Protein AF-A0A9D4RW21-F1 (afdb_monomer_lite)

Foldseek 3Di:
DDPVVVVVVVVVVLVVVVVVVVVVLVVVVVVLVVVVVVVVVVLVVLVVVLVVVVVVVVVVVVVLVVVLVVCLVVVPDPDDNPVSNVVSVVVVVVVVVVVVVVSVVSVVVSVVVVVVVVVVSVVVVLVSVVVVLVVVLVSLLVVQVSVCVVPVDPPSNVVSVVVSVVSVVVSVPPPPPD

pLDDT: mean 72.4, std 10.32, range [41.62, 90.94]

Sequence (178 aa):
MDDDDYDYYYYYYYLLLLLLLLLLLLRLLKLLLLLLLLLLLLLLLLLLLLLLILLLLLLLLPLLATAAVAVVIVGGGEGGGAVTAVAIVVIVVVVVVVVVVVVVVVVVVVVVVVVVVVVVVVVVIVVVVVVVVVVVVVVVVVVVVVTAATTTTTAAVLVVVIVVLIVVCYVISEPCLL

Radius of gyration: 33.81 Å; chains: 1; bounding box: 80×20×97 Å

Organism: Dreissena polymorpha (NCBI:txid45954)

Structure (mmCIF, N/CA/C/O backbone):
data_AF-A0A9D4RW21-F1
#
_entry.id   AF-A0A9D4RW21-F1
#
loop_
_atom_site.group_PDB
_atom_site.id
_atom_site.type_symbol
_atom_site.label_atom_id
_atom_site.label_alt_id
_atom_site.label_comp_id
_atom_site.label_asym_id
_atom_site.label_entity_id
_atom_site.label_seq_id
_atom_site.pdbx_PDB_ins_code
_atom_site.Cartn_x
_atom_site.Cartn_y
_atom_site.Cartn_z
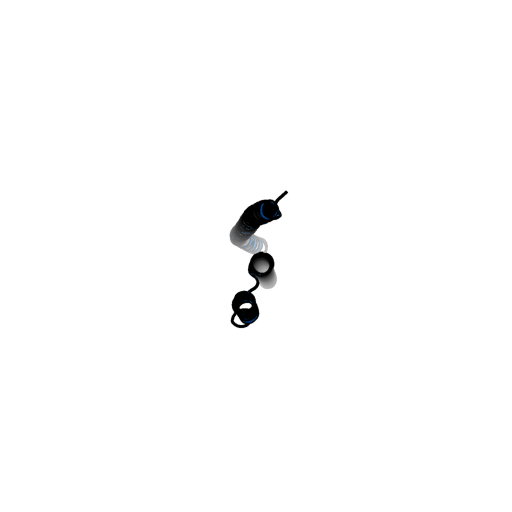_atom_site.occupancy
_atom_site.B_iso_or_equiv
_atom_site.auth_seq_id
_atom_site.auth_comp_id
_atom_site.auth_asym_id
_atom_site.auth_atom_id
_atom_site.pdbx_PDB_model_num
ATOM 1 N N . MET A 1 1 ? 41.757 12.587 -41.650 1.00 56.81 1 MET A N 1
ATOM 2 C CA . MET A 1 1 ? 40.964 12.376 -40.427 1.00 56.81 1 MET A CA 1
ATOM 3 C C . MET A 1 1 ? 39.772 11.629 -40.941 1.00 56.81 1 MET A C 1
ATOM 5 O O . MET A 1 1 ? 38.962 12.237 -41.626 1.00 56.81 1 MET A O 1
ATOM 9 N N . ASP A 1 2 ? 39.853 10.310 -40.832 1.00 62.00 2 ASP A N 1
ATOM 10 C CA . ASP A 1 2 ? 38.879 9.397 -41.414 1.00 62.00 2 ASP A CA 1
ATOM 11 C C . ASP A 1 2 ? 37.609 9.473 -40.558 1.00 62.00 2 ASP A C 1
ATOM 13 O O . ASP A 1 2 ? 37.689 9.511 -39.330 1.00 62.00 2 ASP A O 1
ATOM 17 N N . ASP A 1 3 ? 36.448 9.594 -41.203 1.00 63.88 3 ASP A N 1
ATOM 18 C CA . ASP A 1 3 ? 35.150 9.835 -40.551 1.00 63.88 3 ASP A CA 1
ATOM 19 C C . ASP A 1 3 ? 34.700 8.669 -39.635 1.00 63.88 3 ASP A C 1
ATOM 21 O O . ASP A 1 3 ? 33.739 8.796 -38.874 1.00 63.88 3 ASP A O 1
ATOM 25 N N . ASP A 1 4 ? 35.441 7.561 -39.646 1.00 66.62 4 ASP A N 1
ATOM 26 C CA . ASP A 1 4 ? 35.148 6.299 -38.966 1.00 66.62 4 ASP A CA 1
ATOM 27 C C . ASP A 1 4 ? 35.335 6.368 -37.431 1.00 66.62 4 ASP A C 1
ATOM 29 O O . ASP A 1 4 ? 34.790 5.546 -36.691 1.00 66.62 4 ASP A O 1
ATOM 33 N N . ASP A 1 5 ? 36.067 7.365 -36.917 1.00 69.12 5 ASP A N 1
ATOM 34 C CA . ASP A 1 5 ? 36.356 7.494 -35.478 1.00 69.12 5 ASP A CA 1
ATOM 35 C C . ASP A 1 5 ? 35.145 7.981 -34.646 1.00 69.12 5 ASP A C 1
ATOM 37 O O . ASP A 1 5 ? 35.121 7.834 -33.417 1.00 69.12 5 ASP A O 1
ATOM 41 N N . TYR A 1 6 ? 34.111 8.551 -35.279 1.00 65.44 6 TYR A N 1
ATOM 42 C CA . TYR A 1 6 ? 32.969 9.147 -34.569 1.00 65.44 6 TYR A CA 1
ATOM 43 C C . TYR A 1 6 ? 31.965 8.122 -34.021 1.00 65.44 6 TYR A C 1
ATOM 45 O O . TYR A 1 6 ? 31.366 8.367 -32.967 1.00 65.44 6 TYR A O 1
ATOM 53 N N . ASP A 1 7 ? 31.814 6.959 -34.657 1.00 70.94 7 ASP A N 1
ATOM 54 C CA . ASP A 1 7 ? 30.834 5.939 -34.250 1.00 70.94 7 ASP A CA 1
ATOM 55 C C . ASP A 1 7 ? 31.146 5.335 -32.871 1.00 70.94 7 ASP A C 1
ATOM 57 O O . ASP A 1 7 ? 30.244 4.976 -32.102 1.00 70.94 7 ASP A O 1
ATOM 61 N N . TYR A 1 8 ? 32.428 5.296 -32.501 1.00 71.62 8 TYR A N 1
ATOM 62 C CA . TYR A 1 8 ? 32.873 4.753 -31.220 1.00 71.62 8 TYR A CA 1
ATOM 63 C C . TYR A 1 8 ? 32.445 5.635 -30.033 1.00 71.62 8 TYR A C 1
ATOM 65 O O . TYR A 1 8 ? 32.061 5.131 -28.973 1.00 71.62 8 TYR A O 1
ATOM 73 N N . TYR A 1 9 ? 32.432 6.960 -30.211 1.00 73.62 9 TYR A N 1
ATOM 74 C CA . TYR A 1 9 ? 32.021 7.896 -29.160 1.00 73.62 9 TYR A CA 1
ATOM 75 C C . TYR A 1 9 ? 30.525 7.807 -28.848 1.00 73.62 9 TYR A C 1
ATOM 77 O O . TYR A 1 9 ? 30.136 7.881 -27.678 1.00 73.62 9 TYR A O 1
ATOM 85 N N . TYR A 1 10 ? 29.684 7.593 -29.862 1.00 70.25 10 TYR A N 1
ATOM 86 C CA . TYR A 1 10 ? 28.242 7.450 -29.666 1.00 70.25 10 TYR A CA 1
ATOM 87 C C . TYR A 1 10 ? 27.897 6.207 -28.839 1.00 70.25 10 TYR A C 1
ATOM 89 O O . TYR A 1 10 ? 27.110 6.304 -27.894 1.00 70.25 10 TYR A O 1
ATOM 97 N N . TYR A 1 11 ? 28.542 5.067 -29.108 1.00 72.81 11 TYR A N 1
ATOM 98 C CA . TYR A 1 11 ? 28.326 3.837 -28.338 1.00 72.81 11 TYR A CA 1
ATOM 99 C C . TYR A 1 11 ? 28.604 4.012 -26.840 1.00 72.81 11 TYR A C 1
ATOM 101 O O . TYR A 1 11 ? 27.799 3.578 -26.009 1.00 72.81 11 TYR A O 1
ATOM 109 N N . TYR A 1 12 ? 29.695 4.693 -26.474 1.00 75.56 12 TYR A N 1
ATOM 110 C CA . TYR A 1 12 ? 29.990 4.962 -25.065 1.00 75.56 12 TYR A CA 1
ATOM 111 C C . TYR A 1 12 ? 28.965 5.875 -24.409 1.00 75.56 12 TYR A C 1
ATOM 113 O O . TYR A 1 12 ? 28.584 5.623 -23.264 1.00 75.56 12 TYR A O 1
ATOM 121 N N . TYR A 1 13 ? 28.491 6.904 -25.113 1.00 75.19 13 TYR A N 1
ATOM 122 C CA . TYR A 1 13 ? 27.459 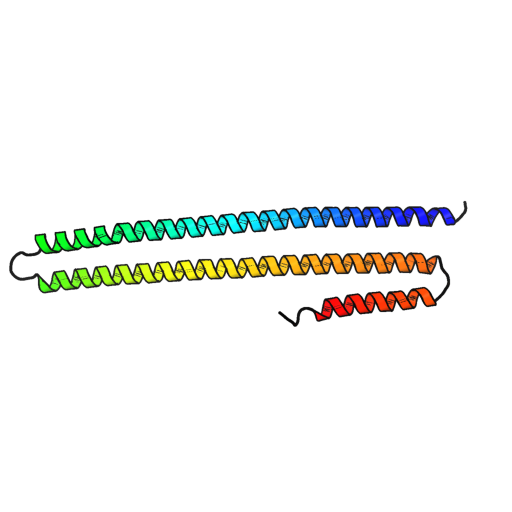7.789 -24.580 1.00 75.19 13 TYR A CA 1
ATOM 123 C C . TYR A 1 13 ? 26.149 7.043 -24.305 1.00 75.19 13 TYR A C 1
ATOM 125 O O . TYR A 1 13 ? 25.564 7.239 -23.239 1.00 75.19 13 TYR A O 1
ATOM 133 N N . TYR A 1 14 ? 25.712 6.144 -25.195 1.00 71.25 14 TYR A N 1
ATOM 134 C CA . TYR A 1 14 ? 24.514 5.327 -24.953 1.00 71.25 14 TYR A CA 1
ATOM 135 C C . TYR A 1 14 ? 24.691 4.361 -23.791 1.00 71.25 14 TYR A C 1
ATOM 137 O O . TYR A 1 14 ? 23.792 4.233 -22.961 1.00 71.25 14 TYR A O 1
ATOM 145 N N . LEU A 1 15 ? 25.850 3.708 -23.701 1.00 75.31 15 LEU A N 1
ATOM 146 C CA . LEU A 1 15 ? 26.140 2.781 -22.612 1.00 75.31 15 LEU A CA 1
ATOM 147 C C . LEU A 1 15 ? 26.180 3.521 -21.268 1.00 75.31 15 LEU A C 1
ATOM 149 O O . LEU A 1 15 ? 25.609 3.050 -20.284 1.00 75.31 15 LEU A O 1
ATOM 153 N N . LEU A 1 16 ? 26.762 4.721 -21.240 1.00 76.94 16 LEU A N 1
ATOM 154 C CA . LEU A 1 16 ? 26.794 5.582 -20.060 1.00 76.94 16 LEU A CA 1
ATOM 155 C C . LEU A 1 16 ? 25.397 6.088 -19.677 1.00 76.94 16 LEU A C 1
ATOM 157 O O . LEU A 1 16 ? 25.052 6.084 -18.495 1.00 76.94 16 LEU A O 1
ATOM 161 N N . LEU A 1 17 ? 24.570 6.468 -20.653 1.00 78.56 17 LEU A N 1
ATOM 162 C CA . LEU A 1 17 ? 23.187 6.888 -20.420 1.00 78.56 17 LEU A CA 1
ATOM 163 C C . LEU A 1 17 ? 22.329 5.731 -19.895 1.00 78.56 17 LEU A C 1
ATOM 165 O O . LEU A 1 17 ? 21.572 5.913 -18.941 1.00 78.56 17 LEU A O 1
ATOM 169 N N . LEU A 1 18 ? 22.486 4.531 -20.458 1.00 78.06 18 LEU A N 1
ATOM 170 C CA . LEU A 1 18 ? 21.808 3.320 -19.999 1.00 78.06 18 LEU A CA 1
ATOM 171 C C . LEU A 1 18 ? 22.244 2.937 -18.580 1.00 78.06 18 LEU A C 1
ATOM 173 O O . LEU A 1 18 ? 21.401 2.612 -17.744 1.00 78.06 18 LEU A O 1
ATOM 177 N N . LEU A 1 19 ? 23.539 3.035 -18.275 1.00 79.00 19 LEU A N 1
ATOM 178 C CA . LEU A 1 19 ? 24.057 2.821 -16.925 1.00 79.00 19 LEU A CA 1
ATOM 179 C C . LEU A 1 19 ? 23.476 3.846 -15.941 1.00 79.00 19 LEU A C 1
ATOM 181 O O . LEU A 1 19 ? 23.038 3.477 -14.853 1.00 79.00 19 LEU A O 1
ATOM 185 N N . LEU A 1 20 ? 23.420 5.123 -16.324 1.00 80.19 20 LEU A N 1
ATOM 186 C CA . LEU A 1 20 ? 22.848 6.184 -15.495 1.00 80.19 20 LEU A CA 1
ATOM 187 C C . LEU A 1 20 ? 21.354 5.947 -15.240 1.00 80.19 20 LEU A C 1
ATOM 189 O O . LEU A 1 20 ? 20.899 6.084 -14.103 1.00 80.19 20 LEU A O 1
ATOM 193 N N . LEU A 1 21 ? 20.609 5.521 -16.261 1.00 79.31 21 LEU A N 1
ATOM 194 C CA . LEU A 1 21 ? 19.206 5.138 -16.130 1.00 79.31 21 LEU A CA 1
ATOM 195 C C . LEU A 1 21 ? 19.032 3.953 -15.174 1.00 79.31 21 LEU A C 1
ATOM 197 O O . LEU A 1 21 ? 18.187 4.005 -14.282 1.00 79.31 21 LEU A O 1
ATOM 201 N N . LEU A 1 22 ? 19.844 2.906 -15.327 1.00 80.31 22 LEU A N 1
ATOM 202 C CA . LEU A 1 22 ? 19.815 1.730 -14.459 1.00 80.31 22 LEU A CA 1
ATOM 203 C C . LEU A 1 22 ? 20.092 2.116 -13.000 1.00 80.31 22 LEU A C 1
ATOM 205 O O . LEU A 1 22 ? 19.400 1.661 -12.090 1.00 80.31 22 LEU A O 1
ATOM 209 N N . LEU A 1 23 ? 21.076 2.988 -12.769 1.00 84.88 23 LEU A N 1
ATOM 210 C CA . LEU A 1 23 ? 21.391 3.504 -11.437 1.00 84.88 23 LEU A CA 1
ATOM 211 C C . LEU A 1 23 ? 20.232 4.320 -10.855 1.00 84.88 23 LEU A C 1
ATOM 213 O O . LEU A 1 23 ? 19.922 4.188 -9.668 1.00 84.88 23 LEU A O 1
ATOM 217 N N . LEU A 1 24 ? 19.567 5.134 -11.677 1.00 82.56 24 LEU A N 1
ATOM 218 C CA . LEU A 1 24 ? 18.392 5.899 -11.265 1.00 82.56 24 LEU A CA 1
ATOM 219 C C . LEU A 1 24 ? 17.232 4.964 -10.904 1.00 82.56 24 LEU A C 1
ATOM 221 O O . LEU A 1 24 ? 16.617 5.141 -9.851 1.00 82.56 24 LEU A O 1
ATOM 225 N N . LEU A 1 25 ? 16.995 3.927 -11.709 1.00 81.75 25 LEU A N 1
ATOM 226 C CA . LEU A 1 25 ? 15.992 2.900 -11.443 1.00 81.75 25 LEU A CA 1
ATOM 227 C C . LEU A 1 25 ? 16.277 2.163 -10.132 1.00 81.75 25 LEU A C 1
ATOM 229 O O . LEU A 1 25 ? 15.390 2.045 -9.293 1.00 81.75 25 LEU A O 1
ATOM 233 N N . LEU A 1 26 ? 17.515 1.711 -9.918 1.00 82.06 26 LEU A N 1
ATOM 234 C CA . LEU A 1 26 ? 17.923 1.042 -8.679 1.00 82.06 26 LEU A CA 1
ATOM 235 C C . LEU A 1 26 ? 17.720 1.945 -7.460 1.00 82.06 26 LEU A C 1
ATOM 237 O O . LEU A 1 26 ? 17.248 1.494 -6.412 1.00 82.06 26 LEU A O 1
ATOM 241 N N . ARG A 1 27 ? 18.034 3.238 -7.594 1.00 90.44 27 ARG A N 1
ATOM 242 C CA . ARG A 1 27 ? 17.794 4.224 -6.536 1.00 90.44 27 ARG A CA 1
ATOM 243 C C . ARG A 1 27 ? 16.301 4.376 -6.245 1.00 90.44 27 ARG A C 1
ATOM 245 O O . ARG A 1 27 ? 15.920 4.414 -5.075 1.00 90.44 27 ARG A O 1
ATOM 252 N N . LEU A 1 28 ? 15.470 4.434 -7.281 1.00 81.75 28 LEU A N 1
ATOM 253 C CA . LEU A 1 28 ? 14.021 4.572 -7.155 1.00 81.75 28 LEU A CA 1
ATOM 254 C C . LEU A 1 28 ? 13.388 3.306 -6.562 1.00 81.75 28 LEU A C 1
ATOM 256 O O . LEU A 1 28 ? 12.572 3.411 -5.653 1.00 81.75 28 LEU A O 1
ATOM 260 N N . LEU A 1 29 ? 13.848 2.121 -6.969 1.00 83.00 29 LEU A N 1
ATOM 261 C CA . LEU A 1 29 ? 13.449 0.837 -6.394 1.00 83.00 29 LEU A CA 1
ATOM 262 C C . LEU A 1 29 ? 13.774 0.772 -4.896 1.00 83.00 29 LEU A C 1
ATOM 264 O O . LEU A 1 29 ? 12.930 0.373 -4.097 1.00 83.00 29 LEU A O 1
ATOM 268 N N . LYS A 1 30 ? 14.973 1.213 -4.491 1.00 87.94 30 LYS A N 1
ATOM 269 C CA . LYS A 1 30 ? 15.357 1.264 -3.073 1.00 87.94 30 LYS A CA 1
ATOM 270 C C . LYS A 1 30 ? 14.468 2.221 -2.274 1.00 87.94 30 LYS A C 1
ATOM 272 O O . LYS A 1 30 ? 14.090 1.896 -1.151 1.00 87.94 30 LYS A O 1
ATOM 277 N N . LEU A 1 31 ? 14.131 3.382 -2.839 1.00 84.69 31 LEU A N 1
ATOM 278 C CA . LEU A 1 31 ? 13.207 4.333 -2.214 1.00 84.69 31 LEU A CA 1
ATOM 279 C C . LEU A 1 31 ? 11.789 3.763 -2.107 1.00 84.69 31 LEU A C 1
ATOM 281 O O . LEU A 1 31 ? 11.175 3.891 -1.053 1.00 84.69 31 LEU A O 1
ATOM 285 N N . LEU A 1 32 ? 11.300 3.092 -3.152 1.00 83.88 32 LEU A N 1
ATOM 286 C CA . LEU A 1 32 ? 10.004 2.414 -3.149 1.00 83.88 32 LEU A CA 1
ATOM 287 C C . LEU A 1 32 ? 9.954 1.337 -2.060 1.00 83.88 32 LEU A C 1
ATOM 289 O O . LEU A 1 32 ? 8.992 1.270 -1.302 1.00 83.88 32 LEU A O 1
ATOM 293 N N . LEU A 1 33 ? 11.009 0.531 -1.945 1.00 85.81 33 LEU A N 1
ATOM 294 C CA . LEU A 1 33 ? 11.102 -0.535 -0.950 1.00 85.81 33 LEU A CA 1
ATOM 295 C C . LEU A 1 33 ? 11.165 0.032 0.476 1.00 85.81 33 LEU A C 1
ATOM 297 O O . LEU A 1 33 ? 10.511 -0.495 1.371 1.00 85.81 33 LEU A O 1
ATOM 301 N N . LEU A 1 34 ? 11.879 1.145 0.681 1.00 88.94 34 LEU A N 1
ATOM 302 C CA . LEU A 1 34 ? 11.870 1.882 1.950 1.00 88.94 34 LEU A CA 1
ATOM 303 C C . LEU A 1 34 ? 10.491 2.458 2.279 1.00 88.94 34 LEU A C 1
ATOM 305 O O . LEU A 1 34 ? 10.060 2.365 3.425 1.00 88.94 34 LEU A O 1
ATOM 309 N N . LEU A 1 35 ? 9.800 3.035 1.296 1.00 84.12 35 LEU A N 1
ATOM 310 C CA . LEU A 1 35 ? 8.456 3.579 1.476 1.00 84.12 35 LEU A CA 1
ATOM 311 C C . LEU A 1 35 ? 7.465 2.467 1.840 1.00 84.12 35 LEU A C 1
ATOM 313 O O . LEU A 1 35 ? 6.699 2.617 2.787 1.00 84.12 35 LEU A O 1
ATOM 317 N N . LEU A 1 36 ? 7.532 1.332 1.140 1.00 84.50 36 LEU A N 1
ATOM 318 C CA . LEU A 1 36 ? 6.729 0.147 1.430 1.00 84.50 36 LEU A CA 1
ATOM 319 C C . LEU A 1 36 ? 7.003 -0.379 2.846 1.00 84.50 36 LEU A C 1
ATOM 321 O O . LEU A 1 36 ? 6.066 -0.673 3.583 1.00 84.50 36 LEU A O 1
ATOM 325 N N . LEU A 1 37 ? 8.275 -0.462 3.247 1.00 90.38 37 LEU A N 1
ATOM 326 C CA . LEU A 1 37 ? 8.669 -0.900 4.587 1.00 90.38 37 LEU A CA 1
ATOM 327 C C . LEU A 1 37 ? 8.145 0.055 5.667 1.00 90.38 37 LEU A C 1
ATOM 329 O O . LEU A 1 37 ? 7.575 -0.391 6.661 1.00 90.38 37 LEU A O 1
ATOM 333 N N . LEU A 1 38 ? 8.318 1.365 5.469 1.00 89.56 38 LEU A N 1
ATOM 334 C CA . LEU A 1 38 ? 7.823 2.394 6.384 1.00 89.56 38 LEU A CA 1
ATOM 335 C C . LEU A 1 38 ? 6.306 2.286 6.543 1.00 89.56 38 LEU A C 1
ATOM 337 O O . LEU A 1 38 ? 5.773 2.382 7.646 1.00 89.56 38 LEU A O 1
ATOM 341 N N . LEU A 1 39 ? 5.618 2.047 5.436 1.00 85.56 39 LEU A N 1
ATOM 342 C CA . LEU A 1 39 ? 4.183 1.904 5.424 1.00 85.56 39 LEU A CA 1
ATOM 343 C C . LEU A 1 39 ? 3.707 0.630 6.127 1.00 85.56 39 LEU A C 1
ATOM 345 O O . LEU A 1 39 ? 2.760 0.678 6.910 1.00 85.56 39 LEU A O 1
ATOM 349 N N . LEU A 1 40 ? 4.382 -0.495 5.890 1.00 86.50 40 LEU A N 1
ATOM 350 C CA . LEU A 1 40 ? 4.125 -1.742 6.602 1.00 86.50 40 LEU A CA 1
ATOM 351 C C . LEU A 1 40 ? 4.306 -1.543 8.113 1.00 86.50 40 LEU A C 1
ATOM 353 O O . LEU A 1 40 ? 3.488 -2.004 8.906 1.00 86.50 40 LEU A O 1
ATOM 357 N N . LEU A 1 41 ? 5.354 -0.818 8.510 1.00 90.94 41 LEU A N 1
ATOM 358 C CA . LEU A 1 41 ? 5.636 -0.506 9.906 1.00 90.94 41 LEU A CA 1
ATOM 359 C C . LEU A 1 41 ? 4.555 0.393 10.520 1.00 90.94 41 LEU A C 1
ATOM 361 O O . LEU A 1 41 ? 4.116 0.134 11.639 1.00 90.94 41 LEU A O 1
ATOM 365 N N . LEU A 1 42 ? 4.082 1.403 9.786 1.00 86.75 42 LEU A N 1
ATOM 366 C CA . LEU A 1 42 ? 2.961 2.248 10.207 1.00 86.75 42 LEU A CA 1
ATOM 367 C C . LEU A 1 42 ? 1.688 1.415 10.413 1.00 86.75 42 LEU A C 1
ATOM 369 O O . LEU A 1 42 ? 1.012 1.557 11.430 1.00 86.75 42 LEU A O 1
ATOM 373 N N . LEU A 1 43 ? 1.386 0.521 9.471 1.00 83.94 43 LEU A N 1
ATOM 374 C CA . LEU A 1 43 ? 0.233 -0.372 9.538 1.00 83.94 43 LEU A CA 1
ATOM 375 C C . LEU A 1 43 ? 0.321 -1.310 10.745 1.00 83.94 43 LEU A C 1
ATOM 377 O O . LEU A 1 43 ? -0.659 -1.475 11.469 1.00 83.94 43 LEU A O 1
ATOM 381 N N . LEU A 1 44 ? 1.501 -1.875 11.004 1.00 88.38 44 LEU A N 1
ATOM 382 C CA . LEU A 1 44 ? 1.745 -2.729 12.163 1.00 88.38 44 LEU A CA 1
ATOM 383 C C . LEU A 1 44 ? 1.595 -1.960 13.481 1.00 88.38 44 LEU A C 1
ATOM 385 O O . LEU A 1 44 ? 0.968 -2.460 14.413 1.00 88.38 44 LEU A O 1
ATOM 389 N N . LEU A 1 45 ? 2.119 -0.735 13.554 1.00 90.31 45 LEU A N 1
ATOM 390 C CA . LEU A 1 45 ? 1.969 0.128 14.725 1.00 90.31 45 LEU A CA 1
ATOM 391 C C . LEU A 1 45 ? 0.500 0.476 14.976 1.00 90.31 45 LEU A C 1
ATOM 393 O O . LEU A 1 45 ? 0.040 0.437 16.116 1.00 90.31 45 LEU A O 1
ATOM 397 N N . LEU A 1 46 ? -0.249 0.765 13.915 1.00 83.62 46 LEU A N 1
ATOM 398 C CA . LEU A 1 46 ? -1.670 1.069 14.005 1.00 83.62 46 LEU A CA 1
ATOM 399 C C . LEU A 1 46 ? -2.482 -0.154 14.456 1.00 83.62 46 LEU A C 1
ATOM 401 O O . LEU A 1 46 ? -3.361 -0.026 15.307 1.00 83.62 46 LEU A O 1
ATOM 405 N N . LEU A 1 47 ? -2.147 -1.345 13.956 1.00 84.06 47 LEU A N 1
ATOM 406 C CA . LEU A 1 47 ? -2.747 -2.603 14.401 1.00 84.06 47 LEU A CA 1
ATOM 407 C C . LEU A 1 47 ? -2.441 -2.885 15.877 1.00 84.06 47 LEU A C 1
ATOM 409 O O . LEU A 1 47 ? -3.329 -3.291 16.625 1.00 84.06 47 LEU A O 1
ATOM 413 N N . LEU A 1 48 ? -1.210 -2.625 16.319 1.00 89.75 48 LEU A N 1
ATOM 414 C CA . LEU A 1 48 ? -0.820 -2.777 17.719 1.00 89.75 48 LEU A CA 1
ATOM 415 C C . LEU A 1 48 ? -1.573 -1.792 18.623 1.00 89.75 48 LEU A C 1
ATOM 417 O O . LEU A 1 48 ? -2.049 -2.180 19.689 1.00 89.75 48 LEU A O 1
ATOM 421 N N . LEU A 1 49 ? -1.737 -0.543 18.183 1.00 86.31 49 LEU A N 1
ATOM 422 C CA . LEU A 1 49 ? -2.520 0.464 18.898 1.00 86.31 49 LEU A CA 1
ATOM 423 C C . LEU A 1 49 ? -3.999 0.062 19.000 1.00 86.31 49 LEU A C 1
ATOM 425 O O . LEU A 1 49 ? -4.585 0.159 20.077 1.00 86.31 49 LEU A O 1
ATOM 429 N N . LEU A 1 50 ? -4.585 -0.449 17.913 1.00 84.06 50 LEU A N 1
ATOM 430 C CA . LEU A 1 50 ? -5.945 -0.992 17.910 1.00 84.06 50 LEU A CA 1
ATOM 431 C C . LEU A 1 50 ? -6.087 -2.133 18.928 1.00 84.06 50 LEU A C 1
ATOM 433 O O . LEU A 1 50 ? -7.035 -2.146 19.711 1.00 84.06 50 LEU A O 1
ATOM 437 N N . LEU A 1 51 ? -5.131 -3.066 18.946 1.00 87.75 51 LEU A N 1
ATOM 438 C CA . LEU A 1 51 ? -5.125 -4.196 19.874 1.00 87.75 51 LEU A CA 1
ATOM 439 C C . LEU A 1 51 ? -5.018 -3.723 21.328 1.00 87.75 51 LEU A C 1
ATOM 441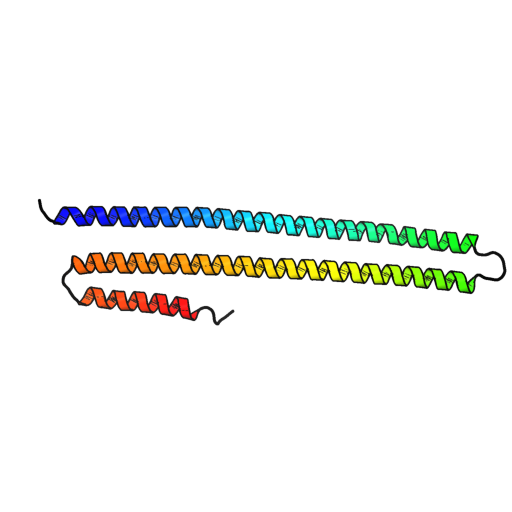 O O . LEU A 1 51 ? -5.735 -4.229 22.190 1.00 87.75 51 LEU A O 1
ATOM 445 N N . LEU A 1 52 ? -4.181 -2.720 21.599 1.00 90.19 52 LEU A N 1
ATOM 446 C CA . LEU A 1 52 ? -4.047 -2.126 22.928 1.00 90.19 52 LEU A CA 1
ATOM 447 C C . LEU A 1 52 ? -5.346 -1.450 23.385 1.00 90.19 52 LEU A C 1
ATOM 449 O O . LEU A 1 52 ? -5.765 -1.654 24.524 1.00 90.19 52 LEU A O 1
ATOM 453 N N . ILE A 1 53 ? -6.014 -0.699 22.502 1.00 82.94 53 ILE A N 1
ATOM 454 C CA . ILE A 1 53 ? -7.323 -0.095 22.793 1.00 82.94 53 ILE A CA 1
ATOM 455 C C . ILE A 1 53 ? -8.360 -1.185 23.078 1.00 82.94 53 ILE A C 1
ATOM 457 O O . ILE A 1 53 ? -9.106 -1.075 24.049 1.00 82.94 53 ILE A O 1
ATOM 461 N N . LEU A 1 54 ? -8.387 -2.253 22.278 1.00 82.56 54 LEU A N 1
ATOM 462 C CA . LEU A 1 54 ? -9.306 -3.374 22.466 1.00 82.56 54 LEU A CA 1
ATOM 463 C C . LEU A 1 54 ? -9.067 -4.091 23.803 1.00 82.56 54 LEU A C 1
ATOM 465 O O . LEU A 1 54 ? -10.023 -4.424 24.500 1.00 82.56 54 LEU A O 1
ATOM 469 N N . LEU A 1 55 ? -7.806 -4.280 24.197 1.00 87.12 55 LEU A N 1
ATOM 470 C CA . LEU A 1 55 ? -7.446 -4.879 25.482 1.00 87.12 55 LEU A CA 1
ATOM 471 C C . LEU A 1 55 ? -7.844 -3.976 26.656 1.00 87.12 55 LEU A C 1
ATOM 473 O O . LEU A 1 55 ? -8.409 -4.456 27.637 1.00 87.12 55 LEU A O 1
ATOM 477 N N . LEU A 1 56 ? -7.604 -2.668 26.547 1.00 84.50 56 LEU A N 1
ATOM 478 C CA . LEU A 1 56 ? -8.004 -1.693 27.563 1.00 84.50 56 LEU A CA 1
ATOM 479 C C . LEU A 1 56 ? -9.528 -1.634 27.709 1.00 84.50 56 LEU A C 1
ATOM 481 O O . LEU A 1 56 ? -10.049 -1.568 28.821 1.00 84.50 56 LEU A O 1
ATOM 485 N N . LEU A 1 57 ? -10.247 -1.731 26.593 1.00 81.00 57 LEU A N 1
ATOM 486 C CA . LEU A 1 57 ? -11.696 -1.821 26.587 1.00 81.00 57 LEU A CA 1
ATOM 487 C C . LEU A 1 57 ? -12.193 -3.112 27.253 1.00 81.00 57 LEU A C 1
ATOM 489 O O . LEU A 1 57 ? -13.089 -3.068 28.096 1.00 81.00 57 LEU A O 1
ATOM 493 N N . LEU A 1 58 ? -11.576 -4.249 26.924 1.00 85.75 58 LEU A N 1
ATOM 494 C CA . LEU A 1 58 ? -11.879 -5.539 27.538 1.00 85.75 58 LEU A CA 1
ATOM 495 C C . LEU A 1 58 ? -11.620 -5.525 29.051 1.00 85.75 58 LEU A C 1
ATOM 497 O O . LEU A 1 58 ? -12.356 -6.168 29.792 1.00 85.75 58 LEU A O 1
ATOM 501 N N . LEU A 1 59 ? -10.619 -4.769 29.514 1.00 84.69 59 LEU A N 1
ATOM 502 C CA . LEU A 1 59 ? -10.324 -4.571 30.935 1.00 84.69 59 LEU A CA 1
ATOM 503 C C . LEU A 1 59 ? -11.326 -3.627 31.623 1.00 84.69 59 LEU A C 1
ATOM 505 O O . LEU A 1 59 ? -11.666 -3.829 32.789 1.00 84.69 59 LEU A O 1
ATOM 509 N N . LEU A 1 60 ? -11.827 -2.614 30.912 1.00 80.62 60 LEU A N 1
ATOM 510 C CA . LEU A 1 60 ? -12.847 -1.697 31.429 1.00 80.62 60 LEU A CA 1
ATOM 511 C C . LEU A 1 60 ? -14.223 -2.358 31.570 1.00 80.62 60 LEU A C 1
ATOM 513 O O . LEU A 1 60 ? -14.968 -1.981 32.472 1.00 80.62 60 LEU A O 1
ATOM 517 N N . LEU A 1 61 ? -14.562 -3.348 30.736 1.00 82.50 61 LEU A N 1
ATOM 518 C CA . LEU A 1 61 ? -15.835 -4.078 30.829 1.00 82.50 61 LEU A CA 1
ATOM 519 C C . LEU A 1 61 ? -16.118 -4.654 32.234 1.00 82.50 61 LEU A C 1
ATOM 521 O O . LEU A 1 61 ? -17.162 -4.328 32.804 1.00 82.50 61 LEU A O 1
ATOM 525 N N . PRO A 1 62 ? -15.238 -5.485 32.828 1.00 84.94 62 PRO A N 1
ATOM 526 C CA . PRO A 1 62 ? -15.465 -6.028 34.161 1.00 84.94 62 PRO A CA 1
ATOM 527 C C . PRO A 1 62 ? -15.450 -4.942 35.240 1.00 84.94 62 PRO A C 1
ATOM 529 O O . PRO A 1 62 ? -16.172 -5.075 36.224 1.00 84.94 62 PRO A O 1
ATOM 532 N N . LEU A 1 63 ? -14.697 -3.851 35.059 1.00 84.06 63 LEU A N 1
ATOM 533 C CA . LEU A 1 63 ? -14.711 -2.723 35.995 1.00 84.06 63 LEU A CA 1
ATOM 534 C C . LEU A 1 63 ? -16.049 -1.969 35.969 1.00 84.06 63 LEU A C 1
ATOM 536 O O . LEU A 1 63 ? -16.584 -1.618 37.019 1.00 84.06 63 LEU A O 1
ATOM 540 N N . LEU A 1 64 ? -16.627 -1.757 34.783 1.00 78.69 64 LEU A N 1
ATOM 541 C CA . LEU A 1 64 ? -17.978 -1.208 34.661 1.00 78.69 64 LEU A CA 1
ATOM 542 C C . LEU A 1 64 ? -19.013 -2.153 35.279 1.00 78.69 64 LEU A C 1
ATOM 544 O O . LEU A 1 64 ? -19.929 -1.690 35.955 1.00 78.69 64 LEU A O 1
ATOM 548 N N . ALA A 1 65 ? -18.861 -3.465 35.081 1.00 80.19 65 ALA A N 1
ATOM 549 C CA . ALA A 1 65 ? -19.762 -4.453 35.663 1.00 80.19 65 ALA A CA 1
ATOM 550 C C . ALA A 1 65 ? -19.708 -4.442 37.200 1.00 80.19 65 ALA A C 1
ATOM 552 O O . ALA A 1 65 ? -20.755 -4.434 37.848 1.00 80.19 65 ALA A O 1
ATOM 553 N N . THR A 1 66 ? -18.517 -4.381 37.803 1.00 83.44 66 THR A N 1
ATOM 554 C CA . THR A 1 66 ? -18.382 -4.312 39.269 1.00 83.44 66 THR A CA 1
ATOM 555 C C . THR A 1 66 ? -18.883 -2.986 39.830 1.00 83.44 66 THR A C 1
ATOM 557 O O . THR A 1 66 ? -19.570 -2.987 40.853 1.00 83.44 66 THR A O 1
ATOM 560 N N . ALA A 1 67 ? -18.626 -1.868 39.147 1.00 78.69 67 ALA A N 1
ATOM 561 C CA . ALA A 1 67 ? -19.172 -0.568 39.524 1.00 78.69 67 ALA A CA 1
ATOM 562 C C . ALA A 1 67 ? -20.710 -0.560 39.477 1.00 78.69 67 ALA A C 1
ATOM 564 O O . ALA A 1 67 ? -21.351 -0.080 40.412 1.00 78.69 67 ALA A O 1
ATOM 565 N N . ALA A 1 68 ? -21.311 -1.146 38.436 1.00 78.25 68 ALA A N 1
ATOM 566 C CA . ALA A 1 68 ? -22.761 -1.281 38.323 1.00 78.25 68 ALA A CA 1
ATOM 567 C C . ALA A 1 68 ? -23.349 -2.099 39.484 1.00 78.25 68 ALA A C 1
ATOM 569 O O . ALA A 1 68 ? -24.325 -1.671 40.101 1.00 78.25 68 ALA A O 1
ATOM 570 N N . VAL A 1 69 ? -22.728 -3.231 39.839 1.00 79.25 69 VAL A N 1
ATOM 571 C CA . VAL A 1 69 ? -23.153 -4.051 40.989 1.00 79.25 69 VAL A CA 1
ATOM 572 C C . VAL A 1 69 ? -23.036 -3.271 42.303 1.00 79.25 69 VAL A C 1
ATOM 574 O O . VAL A 1 69 ? -23.960 -3.304 43.113 1.00 79.25 69 VAL A O 1
ATOM 577 N N . ALA A 1 70 ? -21.950 -2.520 42.506 1.00 75.69 70 ALA A N 1
ATOM 578 C CA . ALA A 1 70 ? -21.767 -1.706 43.708 1.00 75.69 70 ALA A CA 1
ATOM 579 C C . ALA A 1 70 ? -22.861 -0.632 43.856 1.00 75.69 70 ALA A C 1
ATOM 581 O O . ALA A 1 70 ? -23.405 -0.454 44.947 1.00 75.69 70 ALA A O 1
ATOM 582 N N . VAL A 1 71 ? -23.239 0.040 42.762 1.00 73.88 71 VAL A N 1
ATOM 583 C CA . VAL A 1 71 ? -24.333 1.028 42.768 1.00 73.88 71 VAL A CA 1
ATOM 584 C C . VAL A 1 71 ? -25.676 0.376 43.106 1.00 73.88 71 VAL A C 1
ATOM 586 O O . VAL A 1 71 ? -26.446 0.948 43.877 1.00 73.88 71 VAL A O 1
ATOM 589 N N . VAL A 1 72 ? -25.952 -0.829 42.593 1.00 72.38 72 VAL A N 1
ATOM 590 C CA . VAL A 1 72 ? -27.184 -1.573 42.919 1.00 72.38 72 VAL A CA 1
ATOM 591 C C . VAL A 1 72 ? -27.262 -1.904 44.414 1.00 72.38 72 VAL A C 1
ATOM 593 O O . VAL A 1 72 ? -28.331 -1.769 45.006 1.00 72.38 72 VAL A O 1
ATOM 596 N N . ILE A 1 73 ? -26.144 -2.276 45.044 1.00 74.56 73 ILE A N 1
ATOM 597 C CA . ILE A 1 73 ? -26.100 -2.593 46.481 1.00 74.56 73 ILE A CA 1
ATOM 598 C C . ILE A 1 73 ? -26.359 -1.342 47.335 1.00 74.56 73 ILE A C 1
ATOM 600 O O . ILE A 1 73 ? -27.123 -1.403 48.295 1.00 74.56 73 ILE A O 1
ATOM 604 N N . VAL A 1 74 ? -25.759 -0.200 46.983 1.00 71.69 74 VAL A N 1
ATOM 605 C CA . VAL A 1 74 ? -25.890 1.050 47.757 1.00 71.69 74 VAL A CA 1
ATOM 606 C C . VAL A 1 74 ? -27.248 1.730 47.535 1.00 71.69 74 VAL A C 1
ATOM 608 O O . VAL A 1 74 ? -27.783 2.354 48.449 1.00 71.69 74 VAL A O 1
ATOM 611 N N . GLY A 1 75 ? -27.836 1.597 46.343 1.00 63.69 75 GLY A N 1
ATOM 612 C CA . GLY A 1 75 ? -29.137 2.182 45.997 1.00 63.69 75 GLY A CA 1
ATOM 613 C C . GLY A 1 75 ? -30.359 1.374 46.451 1.00 63.69 75 GLY A C 1
ATOM 614 O O . GLY A 1 75 ? -31.482 1.838 46.267 1.00 63.69 75 GLY A O 1
ATOM 615 N N . GLY A 1 76 ? -30.170 0.186 47.036 1.00 59.38 76 GLY A N 1
ATOM 616 C CA . GLY A 1 76 ? -31.231 -0.746 47.448 1.00 59.38 76 GLY A CA 1
ATOM 617 C C . GLY A 1 76 ? -32.050 -0.339 48.681 1.00 59.38 76 GLY A C 1
ATOM 618 O O . GLY A 1 76 ? -32.678 -1.199 49.293 1.00 59.38 76 GLY A O 1
ATOM 619 N N . GLY A 1 77 ? -32.047 0.943 49.056 1.00 62.28 77 GLY A N 1
ATOM 620 C CA . GLY A 1 77 ? -32.948 1.487 50.070 1.00 62.28 77 GLY A CA 1
ATOM 621 C C . GLY A 1 77 ? -34.395 1.464 49.570 1.00 62.28 77 GLY A C 1
ATOM 622 O O . GLY A 1 77 ? -34.694 1.938 48.475 1.00 62.28 77 GLY A O 1
ATOM 623 N N . GLU A 1 78 ? -35.265 0.853 50.365 1.00 59.28 78 GLU A N 1
ATOM 624 C CA . GLU A 1 78 ? -36.661 0.497 50.099 1.00 59.28 78 GLU A CA 1
ATOM 625 C C . GLU A 1 78 ? -37.446 1.546 49.275 1.00 59.28 78 GLU A C 1
ATOM 627 O O . GLU A 1 78 ? -37.771 2.627 49.755 1.00 59.28 78 GLU A O 1
ATOM 632 N N . GLY A 1 79 ? -37.792 1.209 48.021 1.00 55.66 79 GLY A N 1
ATOM 633 C CA . GLY A 1 79 ? -38.892 1.862 47.289 1.00 55.66 79 GLY A CA 1
ATOM 634 C C . GLY A 1 79 ? -38.634 2.319 45.845 1.00 55.66 79 GLY A C 1
ATOM 635 O O . GLY A 1 79 ? -39.602 2.518 45.116 1.00 55.66 79 GLY A O 1
ATOM 636 N N . GLY A 1 80 ? -37.381 2.451 45.384 1.00 57.31 80 GLY A N 1
ATOM 637 C CA . GLY A 1 80 ? -37.068 3.052 44.064 1.00 57.31 80 GLY A CA 1
ATOM 638 C C . GLY A 1 80 ? -36.309 2.182 43.046 1.00 57.31 80 GLY A C 1
ATOM 639 O O . GLY A 1 80 ? -36.037 2.631 41.932 1.00 57.31 80 GLY A O 1
ATOM 640 N N . GLY A 1 81 ? -35.951 0.944 43.402 1.00 57.28 81 GLY A N 1
ATOM 641 C CA . GLY A 1 81 ? -34.877 0.176 42.746 1.00 57.28 81 GLY A CA 1
ATOM 642 C C . GLY A 1 81 ? -35.086 -0.248 41.285 1.00 57.28 81 GLY A C 1
ATOM 643 O O . GLY A 1 81 ? -34.116 -0.537 40.588 1.00 57.28 81 GLY A O 1
ATOM 644 N N . ALA A 1 82 ? -36.322 -0.272 40.778 1.00 62.41 82 ALA A N 1
ATOM 645 C CA . ALA A 1 82 ? -36.569 -0.688 39.395 1.00 62.41 82 ALA A CA 1
ATOM 646 C C . ALA A 1 82 ? -36.102 0.365 38.375 1.00 62.41 82 ALA A C 1
ATOM 648 O O . ALA A 1 82 ? -35.566 0.021 37.322 1.00 62.41 82 ALA A O 1
ATOM 649 N N . VAL A 1 83 ? -36.264 1.654 38.689 1.00 60.88 83 VAL A N 1
ATOM 650 C CA . VAL A 1 83 ? -35.966 2.739 37.740 1.00 60.88 83 VAL A CA 1
ATOM 651 C C . VAL A 1 83 ? -34.454 2.955 37.612 1.00 60.88 83 VAL A C 1
ATOM 653 O O . VAL A 1 83 ? -33.946 3.185 36.515 1.00 60.88 83 VAL A O 1
ATOM 656 N N . THR A 1 84 ? -33.713 2.809 38.713 1.00 68.69 84 THR A N 1
ATOM 657 C CA . THR A 1 84 ? -32.249 2.937 38.731 1.00 68.69 84 THR A CA 1
ATOM 658 C C . THR A 1 84 ? -31.555 1.781 38.016 1.00 68.69 84 THR A C 1
ATOM 660 O O . THR A 1 84 ? -30.620 2.023 37.254 1.00 68.69 84 THR A O 1
ATOM 663 N N . ALA A 1 85 ? -32.034 0.542 38.171 1.00 67.94 85 ALA A N 1
ATOM 664 C CA . ALA A 1 85 ? -31.485 -0.606 37.448 1.00 67.94 85 ALA A CA 1
ATOM 665 C C . ALA A 1 85 ? -31.642 -0.458 35.924 1.00 67.94 85 ALA A C 1
ATOM 667 O O . ALA A 1 85 ? -30.687 -0.678 35.178 1.00 67.94 85 ALA A O 1
ATOM 668 N N . VAL A 1 86 ? -32.818 -0.018 35.458 1.00 69.25 86 VAL A N 1
ATOM 669 C CA . VAL A 1 86 ? -33.066 0.221 34.027 1.00 69.25 86 VAL A CA 1
ATOM 670 C C . VAL A 1 86 ? -32.159 1.329 33.490 1.00 69.25 86 VAL A C 1
ATOM 672 O O . VAL A 1 86 ? -31.562 1.156 32.430 1.00 69.25 86 VAL A O 1
ATOM 675 N N . ALA A 1 87 ? -31.987 2.431 34.226 1.00 69.81 87 ALA A N 1
ATOM 676 C CA . ALA A 1 87 ? -31.099 3.517 33.812 1.00 69.81 87 ALA A CA 1
ATOM 677 C C . ALA A 1 87 ? -29.642 3.049 33.644 1.00 69.81 87 ALA A C 1
ATOM 679 O O . ALA A 1 87 ? -28.999 3.390 32.652 1.00 69.81 87 ALA A O 1
ATOM 680 N N . ILE A 1 88 ? -29.138 2.218 34.563 1.00 72.94 88 ILE A N 1
ATOM 681 C CA . ILE A 1 88 ? -27.782 1.655 34.472 1.00 72.94 88 ILE A CA 1
ATOM 682 C C . ILE A 1 88 ? -27.651 0.759 33.239 1.00 72.94 88 ILE A C 1
ATOM 684 O O . ILE A 1 88 ? -26.688 0.904 32.487 1.00 72.94 88 ILE A O 1
ATOM 688 N N . VAL A 1 89 ? -28.620 -0.127 32.987 1.00 72.56 89 VAL A N 1
ATOM 689 C CA . VAL A 1 89 ? -28.603 -0.994 31.797 1.00 72.56 89 VAL A CA 1
ATOM 690 C C . VAL A 1 89 ? -28.604 -0.158 30.520 1.00 72.56 89 VAL A C 1
ATOM 692 O O . VAL A 1 89 ? -27.804 -0.427 29.628 1.00 72.56 89 VAL A O 1
ATOM 695 N N . VAL A 1 90 ? -29.434 0.885 30.439 1.00 70.81 90 VAL A N 1
ATOM 696 C CA . VAL A 1 90 ? -29.466 1.782 29.274 1.00 70.81 90 VAL A CA 1
ATOM 697 C C . VAL A 1 90 ? -28.115 2.470 29.082 1.00 70.81 90 VAL A C 1
ATOM 699 O O . VAL A 1 90 ? -27.611 2.486 27.963 1.00 70.81 90 VAL A O 1
ATOM 702 N N . ILE A 1 91 ? -27.485 2.975 30.148 1.00 76.81 91 ILE A N 1
ATOM 703 C CA . ILE A 1 91 ? -26.153 3.594 30.059 1.00 76.81 91 ILE A CA 1
ATOM 704 C C . ILE A 1 91 ? -25.119 2.581 29.564 1.00 76.81 91 ILE A C 1
ATOM 706 O O . ILE A 1 91 ? -24.365 2.891 28.645 1.00 76.81 91 ILE A O 1
ATOM 710 N N . VAL A 1 92 ? -25.097 1.367 30.119 1.00 75.06 92 VAL A N 1
ATOM 711 C CA . VAL A 1 92 ? -24.162 0.316 29.689 1.00 75.06 92 VAL A CA 1
ATOM 712 C C . VAL A 1 92 ? -24.387 -0.037 28.221 1.00 75.06 92 VAL A C 1
ATOM 714 O O . VAL A 1 92 ? -23.423 -0.094 27.463 1.00 75.06 92 VAL A O 1
ATOM 717 N N . VAL A 1 93 ? -25.638 -0.209 27.789 1.00 73.31 93 VAL A N 1
ATOM 718 C CA . VAL A 1 93 ? -25.968 -0.490 26.385 1.00 73.31 93 VAL A CA 1
ATOM 719 C C . VAL A 1 93 ? -25.519 0.658 25.484 1.00 73.31 93 VAL A C 1
ATOM 721 O O . VAL A 1 93 ? -24.884 0.402 24.466 1.00 73.31 93 VAL A O 1
ATOM 724 N N . VAL A 1 94 ? -25.773 1.914 25.861 1.00 73.25 94 VAL A N 1
ATOM 725 C CA . VAL A 1 94 ? -25.323 3.084 25.091 1.00 73.25 94 VAL A CA 1
ATOM 726 C C . VAL A 1 94 ? -23.799 3.118 24.998 1.00 73.25 94 VAL A C 1
ATOM 728 O O . VAL A 1 94 ? -23.274 3.300 23.904 1.00 73.25 94 VAL A O 1
ATOM 731 N N . VAL A 1 95 ? -23.078 2.882 26.098 1.00 77.94 95 VAL A N 1
ATOM 732 C CA . VAL A 1 95 ? -21.608 2.826 26.093 1.00 77.94 95 VAL A CA 1
ATOM 733 C C . VAL A 1 95 ? -21.114 1.710 25.176 1.00 77.94 95 VAL A C 1
ATOM 735 O O . VAL A 1 95 ? -20.251 1.960 24.339 1.00 77.94 95 VAL A O 1
ATOM 738 N N . VAL A 1 96 ? -21.684 0.507 25.268 1.00 76.44 96 VAL A N 1
ATOM 739 C CA . VAL A 1 96 ? -21.319 -0.620 24.397 1.00 76.44 96 VAL A CA 1
ATOM 740 C C . VAL A 1 96 ? -21.590 -0.284 22.930 1.00 76.44 96 VAL A C 1
ATOM 742 O O . VAL A 1 96 ? -20.722 -0.511 22.092 1.00 76.44 96 VAL A O 1
ATOM 745 N N . VAL A 1 97 ? -22.743 0.306 22.604 1.00 68.94 97 VAL A N 1
ATOM 746 C CA . VAL A 1 97 ? -23.074 0.714 21.229 1.00 68.94 97 VAL A CA 1
ATOM 747 C C . VAL A 1 97 ? -22.093 1.770 20.725 1.00 68.94 97 VAL A C 1
ATOM 749 O O . VAL A 1 97 ? -21.561 1.614 19.629 1.00 68.94 97 VAL A O 1
ATOM 752 N N . VAL A 1 98 ? -21.797 2.807 21.514 1.00 73.50 98 VAL A N 1
ATOM 753 C CA . VAL A 1 98 ? -20.827 3.851 21.140 1.00 73.50 98 VAL A CA 1
ATOM 754 C C . VAL A 1 98 ? -19.454 3.238 20.892 1.00 73.50 98 VAL A C 1
ATOM 756 O O . VAL A 1 98 ? -18.824 3.537 19.882 1.00 73.50 98 VAL A O 1
ATOM 759 N N . VAL A 1 99 ? -19.009 2.337 21.763 1.00 77.69 99 VAL A N 1
ATOM 760 C CA . VAL A 1 99 ? -17.741 1.624 21.604 1.00 77.69 99 VAL A CA 1
ATOM 761 C C . VAL A 1 99 ? -17.720 0.802 20.320 1.00 77.69 99 VAL A C 1
ATOM 763 O O . VAL A 1 99 ? -16.759 0.897 19.561 1.00 77.69 99 VAL A O 1
ATOM 766 N N . VAL A 1 100 ? -18.771 0.025 20.046 1.00 74.75 100 VAL A N 1
ATOM 767 C CA . VAL A 1 100 ? -18.869 -0.771 18.815 1.00 74.75 100 VAL A CA 1
ATOM 768 C C . VAL A 1 100 ? -18.831 0.141 17.591 1.00 74.75 100 VAL A C 1
ATOM 770 O O . VAL A 1 100 ? -18.082 -0.139 16.659 1.00 74.75 100 VAL A O 1
ATOM 773 N N . VAL A 1 101 ? -19.558 1.262 17.605 1.00 70.38 101 VAL A N 1
ATOM 774 C CA . VAL A 1 101 ? -19.537 2.249 16.514 1.00 70.38 101 VAL A CA 1
ATOM 775 C C . VAL A 1 101 ? -18.133 2.825 16.326 1.00 70.38 101 VAL A C 1
ATOM 777 O O . VAL A 1 101 ? -17.652 2.868 15.197 1.00 70.38 101 VAL A O 1
ATOM 780 N N . VAL A 1 102 ? -17.439 3.206 17.403 1.00 75.88 102 VAL A N 1
ATOM 781 C CA . VAL A 1 102 ? -16.059 3.713 17.328 1.00 75.88 102 VAL A CA 1
ATOM 782 C C . VAL A 1 102 ? -15.123 2.655 16.746 1.00 75.88 102 VAL A C 1
ATOM 784 O O . VAL A 1 102 ? -14.356 2.969 15.839 1.00 75.88 102 VAL A O 1
ATOM 787 N N . VAL A 1 103 ? -15.209 1.400 17.195 1.00 77.38 103 VAL A N 1
ATOM 788 C CA . VAL A 1 103 ? -14.389 0.301 16.659 1.00 77.38 103 VAL A CA 1
ATOM 789 C C . VAL A 1 103 ? -14.665 0.093 15.169 1.00 77.38 103 VAL A C 1
ATOM 791 O O . VAL A 1 103 ? -13.718 0.006 14.390 1.00 77.38 103 VAL A O 1
ATOM 794 N N . VAL A 1 104 ? -15.934 0.073 14.748 1.00 71.62 104 VAL A N 1
ATOM 795 C CA . VAL A 1 104 ? -16.306 -0.064 13.330 1.00 71.62 104 VAL A CA 1
ATOM 796 C C . VAL A 1 104 ? -15.754 1.099 12.507 1.00 71.62 104 VAL A C 1
ATOM 798 O O . VAL A 1 104 ? -15.143 0.859 11.468 1.00 71.62 104 VAL A O 1
ATOM 801 N N . VAL A 1 105 ? -15.899 2.345 12.972 1.00 71.12 105 VAL A N 1
ATOM 802 C CA . VAL A 1 105 ? -15.358 3.526 12.278 1.00 71.12 105 VAL A CA 1
ATOM 803 C C . VAL A 1 105 ? -13.840 3.431 12.153 1.00 71.12 105 VAL A C 1
ATOM 805 O O . VAL A 1 105 ? -13.315 3.647 11.063 1.00 71.12 105 VAL A O 1
ATOM 808 N N . VAL A 1 106 ? -13.133 3.056 13.224 1.00 77.62 106 VAL A N 1
ATOM 809 C CA . VAL A 1 106 ? -11.676 2.884 13.180 1.00 77.62 106 VAL A CA 1
ATOM 810 C C . VAL A 1 106 ? -11.303 1.817 12.155 1.00 77.62 106 VAL A C 1
ATOM 812 O O . VAL A 1 106 ? -10.483 2.101 11.288 1.00 77.62 106 VAL A O 1
ATOM 815 N N . VAL A 1 107 ? -11.932 0.636 12.184 1.00 76.00 107 VAL A N 1
ATOM 816 C CA . VAL A 1 107 ? -11.665 -0.446 11.219 1.00 76.00 107 VAL A CA 1
ATOM 817 C C . VAL A 1 107 ? -11.908 0.017 9.781 1.00 76.00 107 VAL A C 1
ATOM 819 O O . VAL A 1 107 ? -11.058 -0.222 8.925 1.00 76.00 107 VAL A O 1
ATOM 822 N N . VAL A 1 108 ? -13.009 0.727 9.508 1.00 69.62 108 VAL A N 1
ATOM 823 C CA . VAL A 1 108 ? -13.295 1.277 8.172 1.00 69.62 108 VAL A CA 1
ATOM 824 C C . VAL A 1 108 ? -12.202 2.254 7.740 1.00 69.62 108 VAL A C 1
ATOM 826 O O . VAL A 1 108 ? -11.708 2.147 6.619 1.00 69.62 108 VAL A O 1
ATOM 829 N N . VAL A 1 109 ? -11.767 3.159 8.622 1.00 75.94 109 VAL A N 1
ATOM 830 C CA . VAL A 1 109 ? -10.673 4.097 8.326 1.00 75.94 109 VAL A CA 1
ATOM 831 C C . VAL A 1 109 ? -9.375 3.345 8.031 1.00 75.94 109 VAL A C 1
ATOM 833 O O . VAL A 1 109 ? -8.722 3.664 7.040 1.00 75.94 109 VAL A O 1
ATOM 836 N N . VAL A 1 110 ? -9.023 2.320 8.822 1.00 77.25 110 VAL A N 1
ATOM 837 C CA . VAL A 1 110 ? -7.834 1.492 8.552 1.00 77.25 110 VAL A CA 1
ATOM 838 C C . VAL A 1 110 ? -7.928 0.881 7.162 1.00 77.25 110 VAL A C 1
ATOM 840 O O . VAL A 1 110 ? -7.013 1.060 6.365 1.00 77.25 110 VAL A O 1
ATOM 843 N N . VAL A 1 111 ? -9.036 0.205 6.847 1.00 75.06 111 VAL A N 1
ATOM 844 C CA . VAL A 1 111 ? -9.228 -0.469 5.556 1.00 75.06 111 VAL A CA 1
ATOM 845 C C . VAL A 1 111 ? -9.121 0.522 4.398 1.00 75.06 111 VAL A C 1
ATOM 847 O O . VAL A 1 111 ? -8.404 0.244 3.439 1.00 75.06 111 VAL A O 1
ATOM 850 N N . VAL A 1 112 ? -9.754 1.695 4.495 1.00 71.50 112 VAL A N 1
ATOM 851 C CA . VAL A 1 112 ? -9.658 2.740 3.461 1.00 71.50 112 VAL A CA 1
ATOM 852 C C . VAL A 1 112 ? -8.212 3.199 3.280 1.00 71.50 112 VAL A C 1
ATOM 854 O O . VAL A 1 112 ? -7.749 3.288 2.144 1.00 71.50 112 VAL A O 1
ATOM 857 N N . VAL A 1 113 ? -7.471 3.434 4.368 1.00 77.31 113 VAL A N 1
ATOM 858 C CA . VAL A 1 113 ? -6.052 3.816 4.292 1.00 77.31 113 VAL A CA 1
ATOM 859 C C . VAL A 1 113 ? -5.230 2.719 3.613 1.00 77.31 113 VAL A C 1
ATOM 861 O O . VAL A 1 113 ? -4.452 3.032 2.715 1.00 77.31 113 VAL A O 1
ATOM 864 N N . VAL A 1 114 ? -5.430 1.444 3.967 1.00 77.75 114 VAL A N 1
ATOM 865 C CA . VAL A 1 114 ? -4.734 0.325 3.307 1.00 77.75 114 VAL A CA 1
ATOM 866 C C . VAL A 1 114 ? -5.043 0.294 1.811 1.00 77.75 114 VAL A C 1
ATOM 868 O O . VAL A 1 114 ? -4.119 0.194 1.007 1.00 77.75 114 VAL A O 1
ATOM 871 N N . VAL A 1 115 ? -6.312 0.425 1.418 1.00 72.69 115 VAL A N 1
ATOM 872 C CA . VAL A 1 115 ? -6.716 0.404 0.003 1.00 72.69 115 VAL A CA 1
ATOM 873 C C . VAL A 1 115 ? -6.085 1.564 -0.768 1.00 72.69 115 VAL A C 1
ATOM 875 O O . VAL A 1 115 ? -5.473 1.330 -1.808 1.00 72.69 115 VAL A O 1
ATOM 878 N N . VAL A 1 116 ? -6.168 2.796 -0.253 1.00 74.94 116 VAL A N 1
ATOM 879 C CA . VAL A 1 116 ? -5.577 3.984 -0.901 1.00 74.94 116 VAL A CA 1
ATOM 880 C C . VAL A 1 116 ? -4.082 3.789 -1.116 1.00 74.94 116 VAL A C 1
ATOM 882 O O . VAL A 1 116 ? -3.553 4.068 -2.188 1.00 74.94 116 VAL A O 1
ATOM 885 N N . VAL A 1 117 ? -3.400 3.266 -0.108 1.00 76.81 117 VAL A N 1
ATOM 886 C CA . VAL A 1 117 ? -1.972 3.005 -0.178 1.00 76.81 117 VAL A CA 1
ATOM 887 C C . VAL A 1 117 ? -1.630 1.948 -1.222 1.00 76.81 117 VAL A C 1
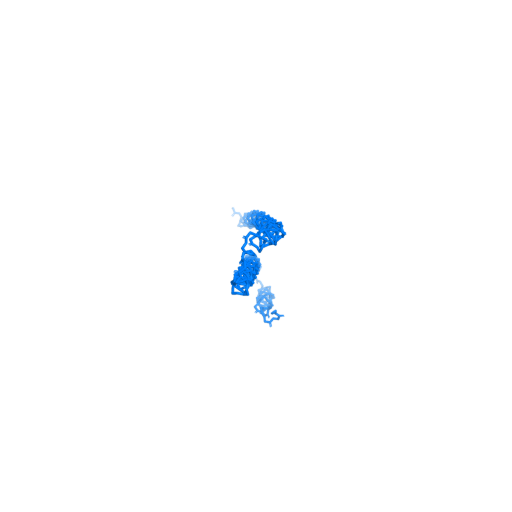ATOM 889 O O . VAL A 1 117 ? -0.702 2.155 -2.002 1.00 76.81 117 VAL A O 1
ATOM 892 N N . VAL A 1 118 ? -2.361 0.831 -1.253 1.00 76.56 118 VAL A N 1
ATOM 893 C CA . VAL A 1 118 ? -2.152 -0.222 -2.254 1.00 76.56 118 VAL A CA 1
ATOM 894 C C . VAL A 1 118 ? -2.337 0.356 -3.656 1.00 76.56 118 VAL A C 1
ATOM 896 O O . VAL A 1 118 ? -1.486 0.134 -4.514 1.00 76.56 118 VAL A O 1
ATOM 899 N N . VAL A 1 119 ? -3.375 1.171 -3.870 1.00 71.62 119 VAL A N 1
ATOM 900 C CA . VAL A 1 119 ? -3.603 1.865 -5.147 1.00 71.62 119 VAL A CA 1
ATOM 901 C C . VAL A 1 119 ? -2.417 2.764 -5.506 1.00 71.62 119 VAL A C 1
ATOM 903 O O . VAL A 1 119 ? -1.919 2.682 -6.626 1.00 71.62 119 VAL A O 1
ATOM 906 N N . VAL A 1 120 ? -1.905 3.574 -4.572 1.00 75.12 120 VAL A N 1
ATOM 907 C CA . VAL A 1 120 ? -0.731 4.433 -4.819 1.00 75.12 120 VAL A CA 1
ATOM 908 C C . VAL A 1 120 ? 0.495 3.601 -5.200 1.00 75.12 120 VAL A C 1
ATOM 910 O O . VAL A 1 120 ? 1.182 3.939 -6.162 1.00 75.12 120 VAL A O 1
ATOM 913 N N . VAL A 1 121 ? 0.762 2.500 -4.492 1.00 76.94 121 VAL A N 1
ATOM 914 C CA . VAL A 1 121 ? 1.891 1.609 -4.799 1.00 76.94 121 VAL A CA 1
ATOM 915 C C . VAL A 1 121 ? 1.750 1.016 -6.202 1.00 76.94 121 VAL A C 1
ATOM 917 O O . VAL A 1 121 ? 2.711 1.055 -6.970 1.00 76.94 121 VAL A O 1
ATOM 920 N N . VAL A 1 122 ? 0.559 0.530 -6.567 1.00 74.25 122 VAL A N 1
ATOM 921 C CA . VAL A 1 122 ? 0.285 -0.009 -7.909 1.00 74.25 122 VAL A CA 1
ATOM 922 C C . VAL A 1 122 ? 0.507 1.061 -8.980 1.00 74.25 122 VAL A C 1
ATOM 924 O O . VAL A 1 122 ? 1.219 0.804 -9.949 1.00 74.25 122 VAL A O 1
ATOM 927 N N . VAL A 1 123 ? -0.013 2.278 -8.788 1.00 72.81 123 VAL A N 1
ATOM 928 C CA . VAL A 1 123 ? 0.176 3.391 -9.735 1.00 72.81 123 VAL A CA 1
ATOM 929 C C . VAL A 1 123 ? 1.659 3.718 -9.916 1.00 72.81 123 VAL A C 1
ATOM 931 O O . VAL A 1 123 ? 2.113 3.857 -11.051 1.00 72.81 123 VAL A O 1
ATOM 934 N N . VAL A 1 124 ? 2.438 3.800 -8.833 1.00 75.25 124 VAL A N 1
ATOM 935 C CA . VAL A 1 124 ? 3.881 4.076 -8.932 1.00 75.25 124 VAL A CA 1
ATOM 936 C C . VAL A 1 124 ? 4.600 2.970 -9.703 1.00 75.25 124 VAL A C 1
ATOM 938 O O . VAL A 1 124 ? 5.421 3.278 -10.565 1.00 75.25 124 VAL A O 1
ATOM 941 N N . ILE A 1 125 ? 4.279 1.698 -9.446 1.00 76.25 125 ILE A N 1
ATOM 942 C CA . ILE A 1 125 ? 4.872 0.571 -10.179 1.00 76.25 125 ILE A CA 1
ATOM 943 C C . ILE A 1 125 ? 4.555 0.677 -11.675 1.00 76.25 125 ILE A C 1
ATOM 945 O O . ILE A 1 125 ? 5.475 0.595 -12.489 1.00 76.25 125 ILE A O 1
ATOM 949 N N . VAL A 1 126 ? 3.293 0.924 -12.043 1.00 71.81 126 VAL A N 1
ATOM 950 C CA . VAL A 1 126 ? 2.880 1.077 -13.449 1.00 71.81 126 VAL A CA 1
ATOM 951 C C . VAL A 1 126 ? 3.639 2.223 -14.119 1.00 71.81 126 VAL A C 1
ATOM 953 O O . VAL A 1 126 ? 4.193 2.036 -15.200 1.00 71.81 126 VAL A O 1
ATOM 956 N N . VAL A 1 127 ? 3.742 3.386 -13.468 1.00 71.75 127 VAL A N 1
ATOM 957 C CA . VAL A 1 127 ? 4.488 4.535 -14.008 1.00 71.75 127 VAL A CA 1
ATOM 958 C C . VAL A 1 127 ? 5.958 4.184 -14.231 1.00 71.75 127 VAL A C 1
ATOM 960 O O . VAL A 1 127 ? 6.506 4.501 -15.285 1.00 71.75 127 VAL A O 1
ATOM 963 N N . VAL A 1 128 ? 6.600 3.502 -13.278 1.00 72.94 128 VAL A N 1
ATOM 964 C CA . VAL A 1 128 ? 8.001 3.078 -13.422 1.00 72.94 128 VAL A CA 1
ATOM 965 C C . VAL A 1 128 ? 8.165 2.134 -14.612 1.00 72.94 128 VAL A C 1
ATOM 967 O O . VAL A 1 128 ? 9.068 2.345 -15.419 1.00 72.94 128 VAL A O 1
ATOM 970 N N . VAL A 1 129 ? 7.284 1.141 -14.764 1.00 73.44 129 VAL A N 1
ATOM 971 C CA . VAL A 1 129 ? 7.321 0.209 -15.903 1.00 73.44 129 VAL A CA 1
ATOM 972 C C . VAL A 1 129 ? 7.165 0.961 -17.226 1.00 73.44 129 VAL A C 1
ATOM 974 O O . VAL A 1 129 ? 7.977 0.767 -18.129 1.00 73.44 129 VAL A O 1
ATOM 977 N N . VAL A 1 130 ? 6.196 1.876 -17.326 1.00 70.31 130 VAL A N 1
ATOM 978 C CA . VAL A 1 130 ? 5.981 2.688 -18.536 1.00 70.31 130 VAL A CA 1
ATOM 979 C C . VAL A 1 130 ? 7.219 3.519 -18.870 1.00 70.31 130 VAL A C 1
ATOM 981 O O . VAL A 1 130 ? 7.662 3.519 -20.017 1.00 70.31 130 VAL A O 1
ATOM 984 N N . VAL A 1 131 ? 7.823 4.188 -17.883 1.00 71.94 131 VAL A N 1
ATOM 985 C CA . VAL A 1 131 ? 9.042 4.985 -18.097 1.00 71.94 131 VAL A CA 1
ATOM 986 C C . VAL A 1 131 ? 10.185 4.107 -18.605 1.00 71.94 131 VAL A C 1
ATOM 988 O O . VAL A 1 131 ? 10.861 4.486 -19.560 1.00 71.94 131 VAL A O 1
ATOM 991 N N . VAL A 1 132 ? 10.386 2.925 -18.016 1.00 70.50 132 VAL A N 1
ATOM 992 C CA . VAL A 1 132 ? 11.424 1.984 -18.466 1.00 70.50 132 VAL A CA 1
ATOM 993 C C . VAL A 1 132 ? 11.194 1.567 -19.910 1.00 70.50 132 VAL A C 1
ATOM 995 O O . VAL A 1 132 ? 12.122 1.647 -20.712 1.00 70.50 132 VAL A O 1
ATOM 998 N N . VAL A 1 133 ? 9.969 1.175 -20.257 1.00 70.56 133 VAL A N 1
ATOM 999 C CA . VAL A 1 133 ? 9.623 0.778 -21.626 1.00 70.56 133 VAL A CA 1
ATOM 1000 C C . VAL A 1 133 ? 9.892 1.916 -22.604 1.00 70.56 133 VAL A C 1
ATOM 1002 O O . VAL A 1 133 ? 10.562 1.698 -23.611 1.00 70.56 133 VAL A O 1
ATOM 1005 N N . VAL A 1 134 ? 9.416 3.131 -22.312 1.00 68.62 134 VAL A N 1
ATOM 1006 C CA . VAL A 1 134 ? 9.616 4.295 -23.190 1.00 68.62 134 VAL A CA 1
ATOM 1007 C C . VAL A 1 134 ? 11.100 4.541 -23.416 1.00 68.62 134 VAL A C 1
ATOM 1009 O O . VAL A 1 134 ? 11.521 4.734 -24.554 1.00 68.62 134 VAL A O 1
ATOM 1012 N N . VAL A 1 135 ? 11.912 4.486 -22.360 1.00 67.94 135 VAL A N 1
ATOM 1013 C CA . VAL A 1 135 ? 13.354 4.695 -22.500 1.00 67.94 135 VAL A CA 1
ATOM 1014 C C . VAL A 1 135 ? 13.998 3.588 -23.328 1.00 67.94 135 VAL A C 1
ATOM 1016 O O . VAL A 1 135 ? 14.790 3.897 -24.215 1.00 67.94 135 VAL A O 1
ATOM 1019 N N . VAL A 1 136 ? 13.642 2.322 -23.102 1.00 70.75 136 VAL A N 1
ATOM 1020 C CA . VAL A 1 136 ? 14.150 1.205 -23.912 1.00 70.75 136 VAL A CA 1
ATOM 1021 C C . VAL A 1 136 ? 13.784 1.400 -25.383 1.00 70.75 136 VAL A C 1
ATOM 1023 O O . VAL A 1 136 ? 14.654 1.273 -26.241 1.00 70.75 136 VAL A O 1
ATOM 1026 N N . VAL A 1 137 ? 12.539 1.778 -25.684 1.00 66.94 137 VAL A N 1
ATOM 1027 C CA . VAL A 1 137 ? 12.094 2.055 -27.057 1.00 66.94 137 VAL A CA 1
ATOM 1028 C C . VAL A 1 137 ? 12.896 3.198 -27.672 1.00 66.94 137 VAL A C 1
ATOM 1030 O O . VAL A 1 137 ? 13.395 3.049 -28.783 1.00 66.94 137 VAL A O 1
ATOM 1033 N N . VAL A 1 138 ? 13.076 4.311 -26.956 1.00 69.19 138 VAL A N 1
ATOM 1034 C CA . VAL A 1 138 ? 13.873 5.449 -27.442 1.00 69.19 138 VAL A CA 1
ATOM 1035 C C . VAL A 1 138 ? 15.308 5.017 -27.727 1.00 69.19 138 VAL A C 1
ATOM 1037 O O . VAL A 1 138 ? 15.825 5.317 -28.799 1.00 69.19 138 VAL A O 1
ATOM 1040 N N . VAL A 1 139 ? 15.942 4.275 -26.818 1.00 66.56 139 VAL A N 1
ATOM 1041 C CA . VAL A 1 139 ? 17.311 3.778 -27.014 1.00 66.56 139 VAL A CA 1
ATOM 1042 C C . VAL A 1 139 ? 17.386 2.874 -28.243 1.00 66.56 139 VAL A C 1
ATOM 1044 O O . VAL A 1 139 ? 18.265 3.073 -29.075 1.00 66.56 139 VAL A O 1
ATOM 1047 N N . VAL A 1 140 ? 16.454 1.933 -28.410 1.00 69.25 140 VAL A N 1
ATOM 1048 C CA . VAL A 1 140 ? 16.423 1.034 -29.575 1.00 69.25 140 VAL A CA 1
ATOM 1049 C C . VAL A 1 140 ? 16.229 1.815 -30.874 1.00 69.25 140 VAL A C 1
ATOM 1051 O O . VAL A 1 140 ? 16.970 1.592 -31.828 1.00 69.25 140 VAL A O 1
ATOM 1054 N N . VAL A 1 141 ? 15.279 2.754 -30.913 1.00 66.88 141 VAL A N 1
ATOM 1055 C CA . VAL A 1 141 ? 15.038 3.608 -32.088 1.00 66.88 141 VAL A CA 1
ATOM 1056 C C . VAL A 1 141 ? 16.299 4.376 -32.444 1.00 66.88 141 VAL A C 1
ATOM 1058 O O . VAL A 1 141 ? 16.701 4.387 -33.603 1.00 66.88 141 VAL A O 1
ATOM 1061 N N . VAL A 1 142 ? 16.945 4.990 -31.457 1.00 64.31 142 VAL A N 1
ATOM 1062 C CA . VAL A 1 142 ? 18.144 5.788 -31.689 1.00 64.31 142 VAL A CA 1
ATOM 1063 C C . VAL A 1 142 ? 19.299 4.915 -32.177 1.00 64.31 142 VAL A C 1
ATOM 1065 O O . VAL A 1 142 ? 19.909 5.253 -33.188 1.00 64.31 142 VAL A O 1
ATOM 1068 N N . VAL A 1 143 ? 19.556 3.770 -31.537 1.00 65.38 143 VAL A N 1
ATOM 1069 C CA . VAL A 1 143 ? 20.584 2.812 -31.982 1.00 65.38 143 VAL A CA 1
ATOM 1070 C C . VAL A 1 143 ? 20.334 2.391 -33.426 1.00 65.38 143 VAL A C 1
ATOM 1072 O O . VAL A 1 143 ? 21.266 2.329 -34.224 1.00 65.38 143 VAL A O 1
ATOM 1075 N N . VAL A 1 144 ? 19.078 2.151 -33.796 1.00 63.19 144 VAL A N 1
ATOM 1076 C CA . VAL A 1 144 ? 18.740 1.765 -35.166 1.00 63.19 144 VAL A CA 1
ATOM 1077 C C . VAL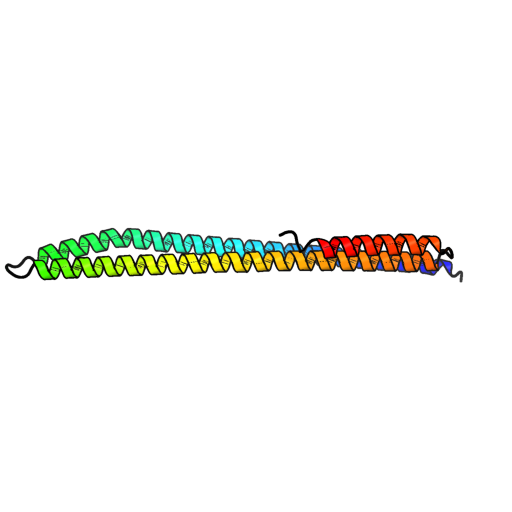 A 1 144 ? 18.915 2.912 -36.141 1.00 63.19 144 VAL A C 1
ATOM 1079 O O . VAL A 1 144 ? 19.462 2.684 -37.211 1.00 63.19 144 VAL A O 1
ATOM 1082 N N . VAL A 1 145 ? 18.460 4.121 -35.815 1.00 66.25 145 VAL A N 1
ATOM 1083 C CA . VAL A 1 145 ? 18.633 5.284 -36.696 1.00 66.25 145 VAL A CA 1
ATOM 1084 C C . VAL A 1 145 ? 20.117 5.517 -36.958 1.00 66.25 145 VAL A C 1
ATOM 1086 O O . VAL A 1 145 ? 20.500 5.712 -38.108 1.00 66.25 145 VAL A O 1
ATOM 1089 N N . VAL A 1 146 ? 20.951 5.410 -35.920 1.00 65.19 146 VAL A N 1
ATOM 1090 C CA . VAL A 1 146 ? 22.411 5.490 -36.051 1.00 65.19 146 VAL A CA 1
ATOM 1091 C C . VAL A 1 146 ? 22.936 4.357 -36.941 1.00 65.19 146 VAL A C 1
ATOM 1093 O O . VAL A 1 146 ? 23.642 4.620 -37.907 1.00 65.19 146 VAL A O 1
ATOM 1096 N N . THR A 1 147 ? 22.516 3.111 -36.704 1.00 67.38 147 THR A N 1
ATOM 1097 C CA . THR A 1 147 ? 22.958 1.945 -37.498 1.00 67.38 147 THR A CA 1
ATOM 1098 C C . THR A 1 147 ? 22.494 2.012 -38.961 1.00 67.38 147 THR A C 1
ATOM 1100 O O . THR A 1 147 ? 23.190 1.564 -39.866 1.00 67.38 147 THR A O 1
ATOM 1103 N N . ALA A 1 148 ? 21.313 2.562 -39.235 1.00 64.94 148 ALA A N 1
ATOM 1104 C CA . ALA A 1 148 ? 20.782 2.725 -40.587 1.00 64.94 148 ALA A CA 1
ATOM 1105 C C . ALA A 1 148 ? 21.426 3.908 -41.321 1.00 64.94 148 ALA A C 1
ATOM 1107 O O . ALA A 1 148 ? 21.560 3.872 -42.541 1.00 64.94 148 ALA A O 1
ATOM 1108 N N . ALA A 1 149 ? 21.844 4.950 -40.596 1.00 66.44 149 ALA A N 1
ATOM 1109 C CA . ALA A 1 149 ? 22.640 6.025 -41.177 1.00 66.44 149 ALA A CA 1
ATOM 1110 C C . ALA A 1 149 ? 24.011 5.507 -41.643 1.00 66.44 149 ALA A C 1
ATOM 1112 O O . ALA A 1 149 ? 24.502 5.946 -42.681 1.00 66.44 149 ALA A O 1
ATOM 1113 N N . THR A 1 150 ? 24.587 4.535 -40.928 1.00 63.59 150 THR A N 1
ATOM 1114 C CA . THR A 1 150 ? 25.868 3.910 -41.295 1.00 63.59 150 THR A CA 1
ATOM 1115 C C . THR A 1 150 ? 25.720 2.767 -42.306 1.00 63.59 150 THR A C 1
ATOM 1117 O O . THR A 1 150 ? 26.640 2.502 -43.078 1.00 63.59 150 THR A O 1
ATOM 1120 N N . THR A 1 151 ? 24.552 2.118 -42.385 1.00 58.47 151 THR A N 1
ATOM 1121 C CA . THR A 1 151 ? 24.259 1.054 -43.360 1.00 58.47 151 THR A CA 1
ATOM 1122 C C . THR A 1 151 ? 23.168 1.502 -44.334 1.00 58.47 151 THR A C 1
ATOM 1124 O O . THR A 1 151 ? 21.977 1.407 -44.059 1.00 58.47 151 THR A O 1
ATOM 1127 N N . THR A 1 152 ? 23.558 1.980 -45.516 1.00 55.66 152 THR A N 1
ATOM 1128 C CA . THR A 1 152 ? 22.682 2.513 -46.583 1.00 55.66 152 THR A CA 1
ATOM 1129 C C . THR A 1 152 ? 21.769 1.464 -47.253 1.00 55.66 152 THR A C 1
ATOM 1131 O O . THR A 1 152 ? 21.636 1.423 -48.476 1.00 55.66 152 THR A O 1
ATOM 1134 N N . THR A 1 153 ? 21.091 0.602 -46.488 1.00 53.72 153 THR A N 1
ATOM 1135 C CA . THR A 1 153 ? 20.114 -0.361 -47.016 1.00 53.72 153 THR A CA 1
ATOM 1136 C C . THR A 1 153 ? 18.772 -0.261 -46.288 1.00 53.72 153 THR A C 1
ATOM 1138 O O . THR A 1 153 ? 18.637 -0.461 -45.084 1.00 53.72 153 THR A O 1
ATOM 1141 N N . THR A 1 154 ? 17.735 0.044 -47.064 1.00 55.72 154 THR A N 1
ATOM 1142 C CA . THR A 1 154 ? 16.356 0.347 -46.646 1.00 55.72 154 THR A CA 1
ATOM 1143 C C . THR A 1 154 ? 15.630 -0.787 -45.910 1.00 55.72 154 THR A C 1
ATOM 1145 O O . THR A 1 154 ? 14.621 -0.543 -45.252 1.00 55.72 154 THR A O 1
ATOM 1148 N N . ALA A 1 155 ? 16.133 -2.022 -45.970 1.00 56.53 155 ALA A N 1
ATOM 1149 C CA . ALA A 1 155 ? 15.502 -3.182 -45.340 1.00 56.53 155 ALA A CA 1
ATOM 1150 C C . ALA A 1 155 ? 15.657 -3.204 -43.805 1.00 56.53 155 ALA A C 1
ATOM 1152 O O . ALA A 1 155 ? 14.745 -3.651 -43.108 1.00 56.53 155 ALA A O 1
ATOM 1153 N N . ALA A 1 156 ? 16.765 -2.684 -43.265 1.00 55.56 156 ALA A N 1
ATOM 1154 C CA . ALA A 1 156 ? 17.029 -2.695 -41.821 1.00 55.56 156 ALA A CA 1
ATOM 1155 C C . ALA A 1 156 ? 16.087 -1.757 -41.044 1.00 55.56 156 ALA A C 1
ATOM 1157 O O . ALA A 1 156 ? 15.645 -2.075 -39.940 1.00 55.56 156 ALA A O 1
ATOM 1158 N N . VAL A 1 157 ? 15.705 -0.636 -41.660 1.00 57.62 157 VAL A N 1
ATOM 1159 C CA . VAL A 1 157 ? 14.798 0.358 -41.066 1.00 57.62 157 VAL A CA 1
ATOM 1160 C C . VAL A 1 157 ? 13.398 -0.226 -40.841 1.00 57.62 157 VAL A C 1
ATOM 1162 O O . VAL A 1 157 ? 12.760 0.041 -39.824 1.00 57.62 157 VAL A O 1
ATOM 1165 N N . LEU A 1 158 ? 12.922 -1.067 -41.760 1.00 59.75 158 LEU A N 1
ATOM 1166 C CA . LEU A 1 158 ? 11.539 -1.546 -41.771 1.00 59.75 158 LEU A CA 1
ATOM 1167 C C . LEU A 1 158 ? 11.281 -2.606 -40.688 1.00 59.75 158 LEU A C 1
ATOM 1169 O O . LEU A 1 158 ? 10.259 -2.557 -40.005 1.00 59.75 158 LEU A O 1
ATOM 1173 N N . VAL A 1 159 ? 12.242 -3.507 -40.459 1.00 60.72 159 VAL A N 1
ATOM 1174 C CA . VAL A 1 159 ? 12.165 -4.512 -39.382 1.00 60.72 159 VAL A CA 1
ATOM 1175 C C . VAL A 1 159 ? 12.088 -3.837 -38.014 1.00 60.72 159 VAL A C 1
ATOM 1177 O O . VAL A 1 159 ? 11.335 -4.267 -37.144 1.00 60.72 159 VAL A O 1
ATOM 1180 N N . VAL A 1 160 ? 12.809 -2.736 -37.832 1.00 56.19 160 VAL A N 1
ATOM 1181 C CA . VAL A 1 160 ? 12.842 -2.039 -36.546 1.00 56.19 160 VAL A CA 1
ATOM 1182 C C . VAL A 1 160 ? 11.559 -1.274 -36.290 1.00 56.19 160 VAL A C 1
ATOM 1184 O O . VAL A 1 160 ? 11.031 -1.350 -35.183 1.00 56.19 160 VAL A O 1
ATOM 1187 N N . VAL A 1 161 ? 11.029 -0.569 -37.290 1.00 62.56 161 VAL A N 1
ATOM 1188 C CA . VAL A 1 161 ? 9.738 0.117 -37.144 1.00 62.56 161 VAL A CA 1
ATOM 1189 C C . VAL A 1 161 ? 8.648 -0.885 -36.750 1.00 62.56 161 VAL A C 1
ATOM 1191 O O . VAL A 1 161 ? 7.835 -0.587 -35.878 1.00 62.56 161 VAL A O 1
ATOM 1194 N N . ILE A 1 162 ? 8.686 -2.099 -37.308 1.00 59.09 162 ILE A N 1
ATOM 1195 C CA . ILE A 1 162 ? 7.771 -3.186 -36.941 1.00 59.09 162 ILE A CA 1
ATOM 1196 C C . ILE A 1 162 ? 7.979 -3.632 -35.487 1.00 59.09 162 ILE A C 1
ATOM 1198 O O . ILE A 1 162 ? 7.003 -3.726 -34.748 1.00 59.09 162 ILE A O 1
ATOM 1202 N N . VAL A 1 163 ? 9.216 -3.871 -35.041 1.00 62.94 163 VAL A N 1
ATOM 1203 C CA . VAL A 1 163 ? 9.488 -4.286 -33.649 1.00 62.94 163 VAL A CA 1
ATOM 1204 C C . VAL A 1 163 ? 9.059 -3.204 -32.655 1.00 62.94 163 VAL A C 1
ATOM 1206 O O . VAL A 1 163 ? 8.426 -3.514 -31.648 1.00 62.94 163 VAL A O 1
ATOM 1209 N N . VAL A 1 164 ? 9.331 -1.934 -32.958 1.00 61.53 164 VAL A N 1
ATOM 1210 C CA . VAL A 1 164 ? 8.911 -0.793 -32.132 1.00 61.53 164 VAL A CA 1
ATOM 1211 C C . VAL A 1 164 ? 7.388 -0.700 -32.067 1.00 61.53 164 VAL A C 1
ATOM 1213 O O . VAL A 1 164 ? 6.841 -0.565 -30.975 1.00 61.53 164 VAL A O 1
ATOM 1216 N N . LEU A 1 165 ? 6.688 -0.843 -33.196 1.00 64.69 165 LEU A N 1
ATOM 1217 C CA . LEU A 1 165 ? 5.223 -0.868 -33.224 1.00 64.69 165 LEU A CA 1
ATOM 1218 C C . LEU A 1 165 ? 4.649 -2.042 -32.426 1.00 64.69 165 LEU A C 1
ATOM 1220 O O . LEU A 1 165 ? 3.687 -1.845 -31.693 1.00 64.69 165 LEU A O 1
ATOM 1224 N N . ILE A 1 166 ? 5.246 -3.234 -32.508 1.00 62.44 166 ILE A N 1
ATOM 1225 C CA . ILE A 1 166 ? 4.793 -4.412 -31.752 1.00 62.44 166 ILE A CA 1
ATOM 1226 C C . ILE A 1 166 ? 4.954 -4.186 -30.247 1.00 62.44 166 ILE A C 1
ATOM 1228 O O . ILE A 1 166 ? 4.019 -4.447 -29.492 1.00 62.44 166 ILE A O 1
ATOM 1232 N N . VAL A 1 167 ? 6.104 -3.667 -29.808 1.00 59.59 167 VAL A N 1
ATOM 1233 C CA . VAL A 1 167 ? 6.365 -3.397 -28.385 1.00 59.59 167 VAL A CA 1
ATOM 1234 C C . VAL A 1 167 ? 5.435 -2.303 -27.859 1.00 59.59 167 VAL A C 1
ATOM 1236 O O . VAL A 1 167 ? 4.859 -2.452 -26.783 1.00 59.59 167 VAL A O 1
ATOM 1239 N N . VAL A 1 168 ? 5.232 -1.232 -28.630 1.00 60.88 168 VAL A N 1
ATOM 1240 C CA . VAL A 1 168 ? 4.306 -0.149 -28.273 1.00 60.88 168 VAL A CA 1
ATOM 1241 C C . VAL A 1 168 ? 2.863 -0.661 -28.212 1.00 60.88 168 VAL A C 1
ATOM 1243 O O . VAL A 1 168 ? 2.168 -0.385 -27.238 1.00 60.88 168 VAL A O 1
ATOM 1246 N N . CYS A 1 169 ? 2.417 -1.454 -29.190 1.00 61.31 169 CYS A N 1
ATOM 1247 C CA . CYS A 1 169 ? 1.084 -2.054 -29.174 1.00 61.31 169 CYS A CA 1
ATOM 1248 C C . CYS A 1 169 ? 0.888 -2.980 -27.972 1.00 61.31 169 CYS A C 1
ATOM 1250 O O . CYS A 1 169 ? -0.120 -2.836 -27.289 1.00 61.31 169 CYS A O 1
ATOM 1252 N N . TYR A 1 170 ? 1.850 -3.861 -27.680 1.00 63.72 170 TYR A N 1
ATOM 1253 C CA . TYR A 1 170 ? 1.777 -4.804 -26.561 1.00 63.72 170 TYR A CA 1
ATOM 1254 C C . TYR A 1 170 ? 1.578 -4.079 -25.222 1.00 63.72 170 TYR A C 1
ATOM 1256 O O . TYR A 1 170 ? 0.669 -4.404 -24.458 1.00 63.72 170 TYR A O 1
ATOM 1264 N N . VAL A 1 171 ? 2.363 -3.026 -24.992 1.00 57.53 171 VAL A N 1
ATOM 1265 C CA . VAL A 1 171 ? 2.348 -2.250 -23.744 1.00 57.53 171 VAL A CA 1
ATOM 1266 C C . VAL A 1 171 ? 1.069 -1.418 -23.600 1.00 57.53 171 VAL A C 1
ATOM 1268 O O . VAL A 1 171 ? 0.578 -1.233 -22.489 1.00 57.53 171 VAL A O 1
ATOM 1271 N N . ILE A 1 172 ? 0.490 -0.941 -24.706 1.00 56.50 172 ILE A N 1
ATOM 1272 C CA . ILE A 1 172 ? -0.781 -0.198 -24.682 1.00 56.50 172 ILE A CA 1
ATOM 1273 C C . ILE A 1 172 ? -1.982 -1.134 -24.456 1.00 56.50 172 ILE A C 1
ATOM 1275 O O . ILE A 1 172 ? -2.993 -0.689 -23.918 1.00 56.50 172 ILE A O 1
ATOM 1279 N N . SER A 1 173 ? -1.897 -2.413 -24.838 1.00 57.16 173 SER A N 1
ATOM 1280 C CA . SER A 1 173 ? -3.013 -3.366 -24.713 1.00 57.16 173 SER A CA 1
ATOM 1281 C C . SER A 1 173 ? -3.184 -4.018 -23.334 1.00 57.16 173 SER A C 1
ATOM 1283 O O . SER A 1 173 ? -4.255 -4.557 -23.059 1.00 57.16 173 SER A O 1
ATOM 1285 N N . GLU A 1 174 ? -2.196 -3.952 -22.439 1.00 54.41 174 GLU A N 1
ATOM 1286 C CA . GLU A 1 174 ? -2.275 -4.621 -21.128 1.00 54.41 174 GLU A CA 1
ATOM 1287 C C . GLU A 1 174 ? -3.101 -3.941 -20.004 1.00 54.41 174 GLU A C 1
ATOM 1289 O O . GL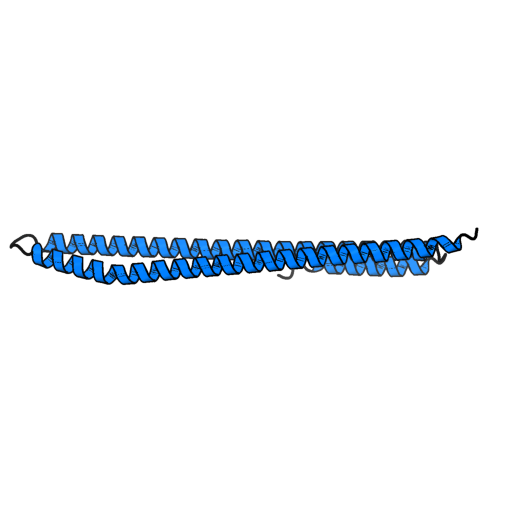U A 1 174 ? -3.423 -4.648 -19.047 1.00 54.41 174 GLU A O 1
ATOM 1294 N N . PRO A 1 175 ? -3.553 -2.665 -20.042 1.00 48.81 175 PRO A N 1
ATOM 1295 C CA . PRO A 1 175 ? -4.293 -2.103 -18.910 1.00 48.81 175 PRO A CA 1
ATOM 1296 C C . PRO A 1 175 ? -5.773 -2.531 -18.833 1.00 48.81 175 PRO A C 1
ATOM 1298 O O . PRO A 1 175 ? -6.473 -2.074 -17.937 1.00 48.81 175 PRO A O 1
ATOM 1301 N N . CYS A 1 176 ? -6.279 -3.389 -19.730 1.00 42.50 176 CYS A N 1
ATOM 1302 C CA . CYS A 1 176 ? -7.702 -3.772 -19.763 1.00 42.50 176 CYS A CA 1
ATOM 1303 C C . CYS A 1 176 ? -8.042 -5.139 -19.130 1.00 42.50 176 CYS A C 1
ATOM 1305 O O . CYS A 1 176 ? -9.184 -5.578 -19.262 1.00 42.50 176 CYS A O 1
ATOM 1307 N N . LEU A 1 177 ? -7.096 -5.825 -18.474 1.00 41.62 177 LEU A N 1
ATOM 1308 C CA . LEU A 1 177 ? -7.307 -7.180 -17.921 1.00 41.62 177 LEU A CA 1
ATOM 1309 C C . LEU A 1 177 ? -7.200 -7.307 -16.387 1.00 41.62 177 LEU A C 1
ATOM 1311 O O . LEU A 1 177 ? -7.234 -8.428 -15.880 1.00 41.62 177 LEU A O 1
ATOM 1315 N N . LEU A 1 178 ? -7.117 -6.197 -15.649 1.00 44.09 178 LEU A N 1
ATOM 1316 C CA . LEU A 1 178 ? -7.209 -6.159 -14.180 1.00 44.09 178 LEU A CA 1
ATOM 1317 C C . LEU A 1 178 ? -8.432 -5.353 -13.744 1.00 44.09 178 LEU A C 1
ATOM 1319 O O . LEU A 1 178 ? -9.081 -5.790 -12.768 1.00 44.09 178 LEU A O 1
#

Secondary structure (DSSP, 8-state):
--GGGHHHHHHHHHHHHHHHHHHHHHHHHHHHHHHHHHHHHHHHHHHHHHHHHHHHHHHHHHHHHHHHHHHHHHT-STT-HHHHHHHHHHHHHHHHHHHHHHHHHHHHHHHHHHHHHHHHHHHHHHHHHHHHHHHHHHHHHHHHHHHHHHS--HHHHHHHHHHHHHHHHHHHHGGG--